Protein AF-A0A7G6E1C1-F1 (afdb_monomer)

Structure (mmCIF, N/CA/C/O backbone):
data_AF-A0A7G6E1C1-F1
#
_entry.id   AF-A0A7G6E1C1-F1
#
loop_
_atom_site.group_PDB
_atom_site.id
_atom_site.type_symbol
_atom_site.label_atom_id
_atom_site.label_alt_id
_atom_site.label_comp_id
_atom_site.label_asym_id
_atom_site.label_entity_id
_atom_site.label_seq_id
_atom_site.pdbx_PDB_ins_code
_atom_site.Cartn_x
_atom_site.Cartn_y
_atom_site.Cartn_z
_atom_site.occupancy
_atom_site.B_iso_or_equiv
_atom_site.auth_seq_id
_atom_site.auth_comp_id
_atom_site.auth_asym_id
_atom_site.auth_atom_id
_atom_site.pdbx_PDB_model_num
ATOM 1 N N . MET A 1 1 ? 20.770 -23.203 -46.246 1.00 38.66 1 MET A N 1
ATOM 2 C CA . MET A 1 1 ? 20.895 -21.777 -45.879 1.00 38.66 1 MET A CA 1
ATOM 3 C C . MET A 1 1 ? 19.725 -21.481 -44.951 1.00 38.66 1 MET A C 1
ATOM 5 O O . MET A 1 1 ? 18.600 -21.468 -45.420 1.00 38.66 1 MET A O 1
ATOM 9 N N . PHE A 1 2 ? 19.956 -21.445 -43.636 1.00 38.41 2 PHE A N 1
ATOM 10 C CA . PHE A 1 2 ? 18.896 -21.302 -42.629 1.00 38.41 2 PHE A CA 1
ATOM 11 C C . PHE A 1 2 ? 18.890 -19.865 -42.117 1.00 38.41 2 PHE A C 1
ATOM 13 O O . PHE A 1 2 ? 19.875 -19.421 -41.535 1.00 38.41 2 PHE A O 1
ATOM 20 N N . THR A 1 3 ? 17.793 -19.145 -42.322 1.00 42.47 3 THR A N 1
ATOM 21 C CA . THR A 1 3 ? 17.544 -17.859 -41.668 1.00 42.47 3 THR A CA 1
ATOM 22 C C . THR A 1 3 ? 16.476 -18.072 -40.604 1.00 42.47 3 THR A C 1
ATOM 24 O O . THR A 1 3 ? 15.294 -18.151 -40.924 1.00 42.47 3 THR A O 1
ATOM 27 N N . PHE A 1 4 ? 16.893 -18.190 -39.343 1.00 50.44 4 PHE A N 1
ATOM 28 C CA . PHE A 1 4 ? 16.006 -18.039 -38.191 1.00 50.44 4 PHE A CA 1
ATOM 29 C C . PHE A 1 4 ? 16.162 -16.613 -37.674 1.00 50.44 4 PHE A C 1
ATOM 31 O O . PHE A 1 4 ? 17.242 -16.211 -37.249 1.00 50.44 4 PHE A O 1
ATOM 38 N N . GLY A 1 5 ? 15.087 -15.843 -37.757 1.00 48.56 5 GLY A N 1
ATOM 39 C CA . GLY A 1 5 ? 15.050 -14.452 -37.328 1.00 48.56 5 GLY A CA 1
ATOM 40 C C . GLY A 1 5 ? 13.637 -14.027 -36.967 1.00 48.56 5 GLY A C 1
ATOM 41 O O . GLY A 1 5 ? 13.212 -12.943 -37.350 1.00 48.56 5 GLY A O 1
ATOM 42 N N . GLU A 1 6 ? 12.891 -14.878 -36.264 1.00 52.56 6 GLU A N 1
ATOM 43 C CA . GLU A 1 6 ? 11.643 -14.457 -35.636 1.00 52.56 6 GLU A CA 1
ATOM 44 C C . GLU A 1 6 ? 11.997 -13.636 -34.392 1.00 52.56 6 GLU A C 1
ATOM 46 O O . GLU A 1 6 ? 12.391 -14.165 -33.352 1.00 52.56 6 GLU A O 1
ATOM 51 N N . LYS A 1 7 ? 11.905 -12.307 -34.509 1.00 50.16 7 LYS A N 1
ATOM 52 C CA . LYS A 1 7 ? 11.867 -11.423 -33.344 1.00 50.16 7 LYS A CA 1
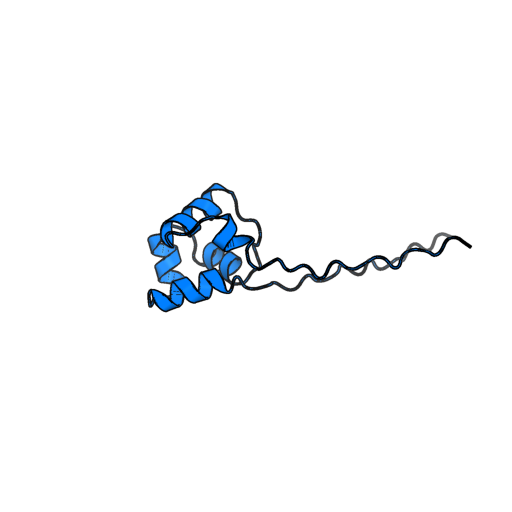ATOM 53 C C . LYS A 1 7 ? 10.580 -11.735 -32.586 1.00 50.16 7 LYS A C 1
ATOM 55 O O . LYS A 1 7 ? 9.512 -11.270 -32.963 1.00 50.16 7 LYS A O 1
ATOM 60 N N . SER A 1 8 ? 10.686 -12.510 -31.514 1.00 45.97 8 SER A N 1
ATOM 61 C CA . SER A 1 8 ? 9.615 -12.645 -30.535 1.00 45.97 8 SER A CA 1
ATOM 62 C C . SER A 1 8 ? 9.362 -11.274 -29.898 1.00 45.97 8 SER A C 1
ATOM 64 O O . SER A 1 8 ? 10.156 -10.810 -29.074 1.00 45.97 8 SER A O 1
ATOM 66 N N . GLU A 1 9 ? 8.284 -10.599 -30.291 1.00 48.19 9 GLU A N 1
ATOM 67 C CA . GLU A 1 9 ? 7.758 -9.451 -29.556 1.00 48.19 9 GLU A CA 1
ATOM 68 C C . GLU A 1 9 ? 7.297 -9.932 -28.179 1.00 48.19 9 GLU A C 1
ATOM 70 O O . GLU A 1 9 ? 6.209 -10.473 -27.994 1.00 48.19 9 GLU A O 1
ATOM 75 N N . VAL A 1 10 ? 8.166 -9.758 -27.185 1.00 54.69 10 VAL A N 1
ATOM 76 C CA . VAL A 1 10 ? 7.799 -9.881 -25.776 1.00 54.69 10 VAL A CA 1
ATOM 77 C C . VAL A 1 10 ? 6.767 -8.798 -25.481 1.00 54.69 10 VAL A C 1
ATOM 79 O O . VAL A 1 10 ? 7.102 -7.616 -25.382 1.00 54.69 10 VAL A O 1
ATOM 82 N N . ILE A 1 11 ? 5.502 -9.204 -25.365 1.00 54.69 11 ILE A N 1
ATOM 83 C CA . ILE A 1 11 ? 4.397 -8.355 -24.922 1.00 54.69 11 ILE A CA 1
ATOM 84 C C . ILE A 1 11 ? 4.798 -7.760 -23.566 1.00 54.69 11 ILE A C 1
ATOM 86 O O . ILE A 1 11 ? 4.851 -8.458 -22.552 1.00 54.69 11 ILE A O 1
ATOM 90 N N . LYS A 1 12 ? 5.123 -6.464 -23.543 1.00 56.84 12 LYS A N 1
ATOM 91 C CA . LYS A 1 12 ? 5.396 -5.728 -22.306 1.00 56.84 12 LYS A CA 1
ATOM 92 C C . LYS A 1 12 ? 4.072 -5.544 -21.569 1.00 56.84 12 LYS A C 1
ATOM 94 O O . LYS A 1 12 ? 3.345 -4.590 -21.830 1.00 56.84 12 LYS A O 1
ATOM 99 N N . LEU A 1 13 ? 3.746 -6.465 -20.664 1.00 63.22 13 LEU A N 1
ATOM 100 C CA . LEU A 1 13 ? 2.643 -6.275 -19.725 1.00 63.22 13 LEU A CA 1
ATOM 101 C C . LEU A 1 13 ? 2.941 -5.043 -18.866 1.00 63.22 13 LEU A C 1
ATOM 103 O O . LEU A 1 13 ? 3.931 -5.008 -18.134 1.00 63.22 13 LEU A O 1
ATOM 107 N N . GLN A 1 14 ? 2.097 -4.019 -18.981 1.00 72.75 14 GLN A N 1
ATOM 108 C CA . GLN A 1 14 ? 2.167 -2.866 -18.094 1.00 72.75 14 GLN A CA 1
ATOM 109 C C . GLN A 1 14 ? 1.68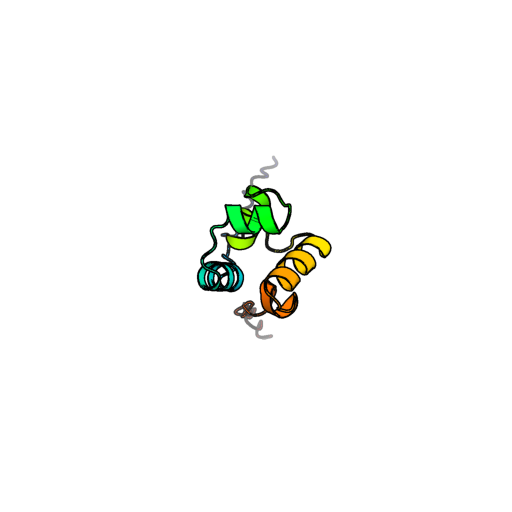8 -3.274 -16.689 1.00 72.75 14 GLN A C 1
ATOM 111 O O . GLN A 1 14 ? 0.750 -4.074 -16.558 1.00 72.75 14 GLN A O 1
ATOM 116 N N . PRO A 1 15 ? 2.319 -2.753 -15.623 1.00 86.44 15 PRO A N 1
ATOM 117 C CA . PRO A 1 15 ? 1.822 -2.954 -14.269 1.00 86.44 15 PRO A CA 1
ATOM 118 C C . PRO A 1 15 ? 0.419 -2.343 -14.159 1.00 86.44 15 PRO A C 1
ATOM 120 O O . PRO A 1 15 ? 0.177 -1.238 -14.641 1.00 86.44 15 PRO A O 1
ATOM 123 N N . VAL A 1 16 ? -0.512 -3.064 -13.532 1.00 88.31 16 VAL A N 1
ATOM 124 C CA . VAL A 1 16 ? -1.842 -2.523 -13.210 1.00 88.31 16 VAL A CA 1
ATOM 125 C C . VAL A 1 16 ? -1.871 -2.284 -11.709 1.00 88.31 16 VAL A C 1
ATOM 127 O O . VAL A 1 16 ? -1.828 -3.265 -10.964 1.00 88.31 16 VAL A O 1
ATOM 130 N N . PRO A 1 17 ? -1.888 -1.017 -11.259 1.00 92.62 17 PRO A N 1
ATOM 131 C CA . PRO A 1 17 ? -1.870 -0.692 -9.841 1.00 92.62 17 PRO A CA 1
ATOM 132 C C . PRO A 1 17 ? -3.051 -1.301 -9.094 1.00 92.62 17 PRO A C 1
ATOM 134 O O . PRO A 1 17 ? -4.182 -1.277 -9.582 1.00 92.62 17 PRO A O 1
ATOM 137 N N . ASN A 1 18 ? -2.799 -1.764 -7.873 1.00 94.38 18 ASN A N 1
ATOM 138 C CA . ASN A 1 18 ? -3.845 -2.189 -6.960 1.00 94.38 18 ASN A CA 1
ATOM 139 C C . ASN A 1 18 ? -4.508 -0.944 -6.347 1.00 94.38 18 ASN A C 1
ATOM 141 O O . ASN A 1 18 ? -4.040 -0.372 -5.356 1.00 94.38 18 ASN A O 1
ATOM 145 N N . LYS A 1 19 ? -5.597 -0.493 -6.978 1.00 94.69 19 LYS A N 1
ATOM 146 C CA . LYS A 1 19 ? -6.329 0.717 -6.575 1.00 94.69 19 LYS A CA 1
ATOM 147 C C . LYS A 1 19 ? -6.920 0.588 -5.172 1.00 94.69 19 LYS A C 1
ATOM 149 O O . LYS A 1 19 ? -6.944 1.576 -4.441 1.00 94.69 19 LYS A O 1
ATOM 154 N N . LYS A 1 20 ? -7.350 -0.614 -4.781 1.00 95.25 20 LYS A N 1
ATOM 155 C CA . LYS A 1 20 ? -7.947 -0.880 -3.469 1.00 95.25 20 LYS A CA 1
ATOM 156 C C . LYS A 1 20 ? -6.927 -0.757 -2.342 1.00 95.25 20 LYS A C 1
ATOM 158 O O . LYS A 1 20 ? -7.191 -0.036 -1.385 1.00 95.25 20 LYS A O 1
ATOM 163 N N . MET A 1 21 ? -5.734 -1.341 -2.496 1.00 96.62 21 MET A N 1
ATOM 164 C CA . MET A 1 21 ? -4.622 -1.145 -1.551 1.00 96.62 21 MET A CA 1
ATOM 165 C C . MET A 1 21 ? -4.289 0.337 -1.370 1.00 96.62 21 MET A C 1
ATOM 167 O O . MET A 1 21 ? -4.192 0.817 -0.242 1.00 96.62 21 MET A O 1
ATOM 171 N N . LYS A 1 22 ? -4.161 1.077 -2.480 1.00 96.88 22 LYS A N 1
ATOM 172 C CA . LYS A 1 22 ? -3.877 2.516 -2.439 1.00 96.88 22 LYS A CA 1
ATOM 173 C C . LYS A 1 22 ? -4.965 3.289 -1.686 1.00 96.88 22 LYS A C 1
ATOM 175 O O . LYS A 1 22 ? -4.636 4.083 -0.809 1.00 96.88 22 LYS A O 1
ATOM 180 N N . LYS A 1 23 ? -6.237 3.035 -2.006 1.00 97.31 23 LYS A N 1
ATOM 181 C CA . LYS A 1 23 ? -7.388 3.682 -1.366 1.00 97.31 23 LYS A CA 1
ATOM 182 C C . LYS A 1 23 ? -7.411 3.426 0.142 1.00 97.31 23 LYS A C 1
ATOM 184 O O . LYS A 1 23 ? -7.440 4.380 0.908 1.00 97.31 23 LYS A O 1
ATOM 189 N N .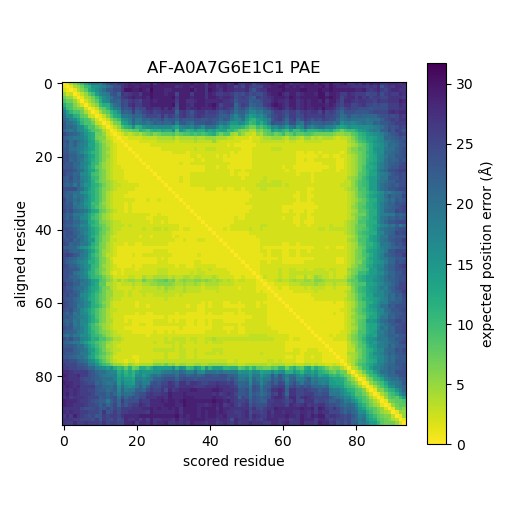 LEU A 1 24 ? -7.323 2.165 0.564 1.00 97.94 24 LEU A N 1
ATOM 190 C CA . LEU A 1 24 ? -7.344 1.787 1.982 1.00 97.94 24 LEU A CA 1
ATOM 191 C C . LEU A 1 24 ? -6.171 2.408 2.753 1.00 97.94 24 LEU A C 1
ATOM 193 O O . LEU A 1 24 ? -6.332 2.894 3.869 1.00 97.94 24 LEU A O 1
ATOM 197 N N . ARG A 1 25 ? -4.980 2.452 2.143 1.00 98.25 25 ARG A N 1
ATOM 198 C CA . ARG A 1 25 ? -3.819 3.137 2.719 1.00 98.25 25 ARG A CA 1
ATOM 199 C C . ARG A 1 25 ? -4.081 4.633 2.941 1.00 98.25 25 ARG A C 1
ATOM 201 O O . ARG A 1 25 ? -3.716 5.161 3.991 1.00 98.25 25 ARG A O 1
ATOM 208 N N . GLU A 1 26 ? -4.662 5.309 1.953 1.00 98.19 26 GLU A N 1
ATOM 209 C CA . GLU A 1 26 ? -4.964 6.745 2.006 1.00 98.19 26 GLU A CA 1
ATOM 210 C C . GLU A 1 26 ? -6.091 7.064 2.999 1.00 98.19 26 GLU A C 1
ATOM 212 O O . GLU A 1 26 ? -5.980 8.043 3.731 1.00 98.19 26 GLU A O 1
ATOM 217 N N . G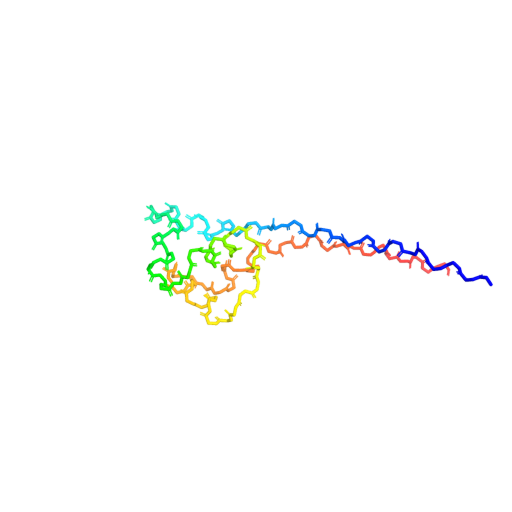LU A 1 27 ? -7.107 6.204 3.114 1.00 98.06 27 GLU A N 1
ATOM 218 C CA . GLU A 1 27 ? -8.170 6.307 4.129 1.00 98.06 27 GLU A CA 1
ATOM 219 C C . GLU A 1 27 ? -7.627 6.199 5.561 1.00 98.06 27 GLU A C 1
ATOM 221 O O . GLU A 1 27 ? -8.131 6.851 6.473 1.00 98.06 27 GLU A O 1
ATOM 226 N N . MET A 1 28 ? -6.556 5.428 5.760 1.00 97.81 28 MET A N 1
ATOM 227 C CA . MET A 1 28 ? -5.838 5.358 7.036 1.00 97.81 28 MET A CA 1
ATOM 228 C C . MET A 1 28 ? -4.850 6.519 7.252 1.00 97.81 28 MET A C 1
ATOM 230 O O . MET A 1 28 ? -4.221 6.584 8.309 1.00 97.81 28 MET A O 1
ATOM 234 N N . GLY A 1 29 ? -4.661 7.403 6.265 1.00 98.25 29 GLY A N 1
ATOM 235 C CA . GLY A 1 29 ? -3.708 8.514 6.329 1.00 98.25 29 GLY A CA 1
ATOM 236 C C . GLY A 1 29 ? -2.237 8.082 6.340 1.00 98.25 29 GLY A C 1
ATOM 237 O O . GLY A 1 29 ? -1.405 8.795 6.894 1.00 98.25 29 GLY A O 1
ATOM 238 N N . LEU A 1 30 ? -1.910 6.914 5.772 1.00 98.38 30 LEU A N 1
ATOM 239 C CA . LEU A 1 30 ? -0.564 6.335 5.831 1.00 98.38 30 LEU A CA 1
ATOM 240 C C . LEU A 1 30 ? 0.202 6.469 4.508 1.00 98.38 30 LEU A C 1
ATOM 242 O O . LEU A 1 30 ? -0.338 6.374 3.402 1.00 98.38 30 LEU A O 1
ATOM 246 N N . THR A 1 31 ? 1.517 6.598 4.611 1.00 98.56 31 THR A N 1
ATOM 247 C CA . THR A 1 31 ? 2.466 6.448 3.505 1.00 98.56 31 THR A CA 1
ATOM 248 C C . THR A 1 31 ? 2.787 4.972 3.249 1.00 98.56 31 THR A C 1
ATOM 250 O O . THR A 1 31 ? 2.587 4.104 4.101 1.00 98.56 31 THR A O 1
ATOM 253 N N . GLN A 1 32 ? 3.335 4.655 2.069 1.00 98.50 32 GLN A N 1
ATOM 254 C CA . GLN A 1 32 ? 3.777 3.287 1.756 1.00 98.50 32 GLN A CA 1
ATOM 255 C C . GLN A 1 32 ? 4.854 2.785 2.738 1.00 98.50 32 GLN A C 1
ATOM 257 O O . GLN A 1 32 ? 4.872 1.605 3.081 1.00 98.50 32 GLN A O 1
ATOM 262 N N . ALA A 1 33 ? 5.731 3.676 3.217 1.00 98.44 33 ALA A N 1
ATOM 263 C CA . ALA A 1 33 ? 6.781 3.350 4.182 1.00 98.44 33 ALA A CA 1
ATOM 264 C C . ALA A 1 33 ? 6.217 2.998 5.561 1.00 98.44 33 ALA A C 1
ATOM 266 O O . ALA A 1 33 ? 6.661 2.027 6.174 1.00 98.44 33 ALA A O 1
ATOM 267 N N . GLU A 1 34 ? 5.207 3.730 6.030 1.00 98.62 34 GLU A N 1
ATOM 268 C CA . GLU A 1 34 ? 4.547 3.434 7.304 1.00 98.62 34 GLU A CA 1
ATOM 269 C C . GLU A 1 34 ? 3.796 2.106 7.251 1.00 98.62 34 GLU A C 1
ATOM 271 O O . GLU A 1 34 ? 3.899 1.315 8.187 1.00 98.62 34 GLU A O 1
ATOM 276 N N . VAL A 1 35 ? 3.094 1.814 6.150 1.00 98.44 35 VAL A N 1
ATOM 277 C CA . VAL A 1 35 ? 2.433 0.511 5.981 1.00 98.44 35 VAL A CA 1
ATOM 278 C C . VAL A 1 35 ? 3.459 -0.615 5.944 1.00 98.44 35 VAL A C 1
ATOM 280 O O . VAL A 1 35 ? 3.315 -1.588 6.677 1.00 98.44 35 VAL A O 1
ATOM 283 N N . ALA A 1 36 ? 4.528 -0.474 5.155 1.00 98.31 36 ALA A N 1
ATOM 284 C CA . ALA A 1 36 ? 5.595 -1.469 5.094 1.00 98.31 36 ALA A CA 1
ATOM 285 C C . ALA A 1 36 ? 6.235 -1.723 6.471 1.00 98.31 36 ALA A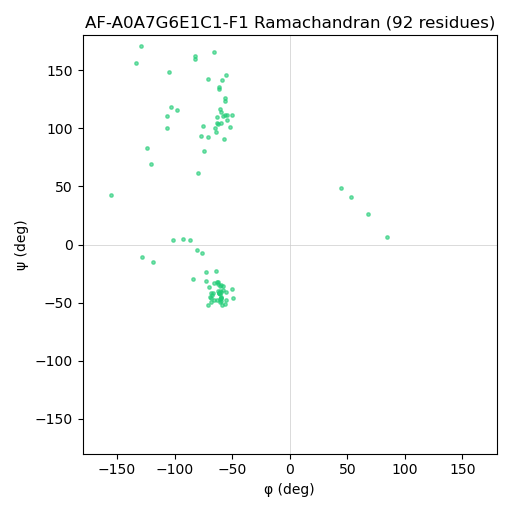 C 1
ATOM 287 O O . ALA A 1 36 ? 6.492 -2.871 6.824 1.00 98.31 36 ALA A O 1
ATOM 288 N N . THR A 1 37 ? 6.417 -0.668 7.271 1.00 98.38 37 THR A N 1
ATOM 289 C CA . THR A 1 37 ? 6.936 -0.756 8.644 1.00 98.38 37 THR A CA 1
ATOM 290 C C . THR A 1 37 ? 5.967 -1.500 9.563 1.00 98.38 37 THR A C 1
ATOM 292 O O . THR A 1 37 ? 6.376 -2.437 10.241 1.00 98.38 37 THR A O 1
ATOM 295 N N . LYS A 1 38 ? 4.670 -1.156 9.541 1.00 97.94 38 LYS A N 1
ATOM 296 C CA . LYS A 1 38 ? 3.626 -1.846 10.327 1.00 97.94 38 LYS A CA 1
ATOM 297 C C . LYS A 1 38 ? 3.449 -3.311 9.918 1.00 97.94 38 LYS A C 1
ATOM 299 O O . LYS A 1 38 ? 3.120 -4.151 10.746 1.00 97.94 38 LYS A O 1
ATOM 304 N N . LEU A 1 39 ? 3.672 -3.613 8.642 1.00 97.56 39 LEU A N 1
ATOM 305 C CA . LEU A 1 39 ? 3.655 -4.959 8.084 1.00 97.56 39 LEU A CA 1
ATOM 306 C C . LEU A 1 39 ? 5.001 -5.677 8.205 1.00 97.56 39 LEU A C 1
ATOM 308 O O . LEU A 1 39 ? 5.114 -6.778 7.671 1.00 97.56 39 LEU A O 1
ATOM 312 N N . GLU A 1 40 ? 6.014 -5.094 8.850 1.00 97.69 40 GLU A N 1
ATOM 313 C CA . GLU A 1 40 ? 7.361 -5.668 8.979 1.00 97.69 40 GLU A CA 1
ATOM 314 C C . GLU A 1 40 ? 7.873 -6.257 7.650 1.00 97.69 40 GLU A C 1
ATOM 316 O O . GLU A 1 40 ? 8.286 -7.416 7.565 1.00 97.69 40 GLU A O 1
ATOM 321 N N . MET A 1 41 ? 7.751 -5.488 6.567 1.00 96.94 41 MET A N 1
ATOM 322 C CA . MET A 1 41 ? 8.153 -5.913 5.229 1.00 96.94 41 MET A CA 1
ATOM 323 C C . MET A 1 41 ? 8.969 -4.829 4.521 1.00 96.94 41 MET A C 1
ATOM 325 O O . MET A 1 41 ? 8.834 -3.647 4.834 1.00 96.94 41 MET A O 1
ATOM 329 N N . PRO A 1 42 ? 9.804 -5.185 3.528 1.00 98.06 42 PRO A N 1
ATOM 330 C CA . PRO A 1 42 ? 10.557 -4.183 2.786 1.00 98.06 42 PRO A CA 1
ATOM 331 C C . PRO A 1 42 ? 9.620 -3.211 2.058 1.00 98.06 42 PRO A C 1
ATOM 333 O O . PRO A 1 42 ? 8.712 -3.653 1.347 1.00 98.06 42 PRO A O 1
ATOM 336 N N . LEU A 1 43 ? 9.894 -1.904 2.147 1.00 98.19 43 LEU A N 1
ATOM 337 C CA . LEU A 1 43 ? 9.157 -0.862 1.413 1.00 98.19 43 LEU A CA 1
ATOM 338 C C . LEU A 1 43 ? 9.035 -1.197 -0.076 1.00 98.19 43 LEU A C 1
ATOM 340 O O . LEU A 1 43 ? 7.947 -1.132 -0.637 1.00 98.19 43 LEU A O 1
ATOM 344 N N . SER A 1 44 ? 10.131 -1.626 -0.705 1.00 97.38 44 SER A N 1
ATOM 345 C CA . SER A 1 44 ? 10.141 -2.010 -2.120 1.00 97.38 44 SER A CA 1
ATOM 346 C C . SER A 1 44 ? 9.154 -3.136 -2.431 1.00 97.38 44 SER A C 1
ATOM 348 O O . SER A 1 44 ? 8.530 -3.131 -3.489 1.00 97.38 44 SER A O 1
ATOM 350 N N . SER A 1 45 ? 8.972 -4.086 -1.508 1.00 97.06 45 SER A N 1
ATOM 351 C CA . SER A 1 45 ? 8.013 -5.178 -1.676 1.00 97.06 45 SER A CA 1
ATOM 352 C C . SER A 1 45 ? 6.584 -4.658 -1.634 1.00 97.06 45 SER A C 1
ATOM 354 O O . SER A 1 45 ? 5.825 -4.946 -2.555 1.00 97.06 45 SER A O 1
ATOM 356 N N . TYR A 1 46 ? 6.236 -3.854 -0.626 1.00 98.25 46 TYR A N 1
ATOM 357 C CA . TYR A 1 46 ? 4.909 -3.247 -0.529 1.00 98.25 46 TYR A CA 1
ATOM 358 C C . TYR A 1 46 ? 4.614 -2.338 -1.738 1.00 98.25 46 TYR A C 1
ATOM 360 O O . TYR A 1 46 ? 3.586 -2.495 -2.393 1.00 98.25 46 TYR A O 1
ATOM 368 N N . ALA A 1 47 ? 5.559 -1.468 -2.110 1.00 97.56 47 ALA A N 1
ATOM 369 C CA . ALA A 1 47 ? 5.429 -0.547 -3.237 1.00 97.56 47 ALA A CA 1
ATOM 370 C C . ALA A 1 47 ? 5.251 -1.273 -4.581 1.00 97.56 47 ALA A C 1
ATOM 372 O O . ALA A 1 47 ? 4.406 -0.879 -5.378 1.00 97.56 47 ALA A O 1
ATOM 373 N N . MET A 1 48 ? 5.994 -2.357 -4.839 1.00 95.88 48 MET A N 1
ATOM 374 C CA . MET A 1 48 ? 5.825 -3.156 -6.062 1.00 95.88 48 MET A CA 1
ATOM 375 C C . MET A 1 48 ? 4.472 -3.870 -6.128 1.00 95.88 48 MET A C 1
ATOM 377 O O . MET A 1 48 ? 3.951 -4.069 -7.227 1.00 95.88 48 MET A O 1
ATOM 381 N N . ILE A 1 49 ? 3.925 -4.286 -4.983 1.00 96.62 49 ILE A N 1
ATOM 382 C CA . ILE A 1 49 ? 2.600 -4.909 -4.911 1.00 96.62 49 ILE A CA 1
ATOM 383 C C . ILE A 1 49 ? 1.524 -3.846 -5.167 1.00 96.62 49 ILE A C 1
ATOM 385 O O . ILE A 1 49 ? 0.725 -4.019 -6.083 1.00 96.62 49 ILE A O 1
ATOM 389 N N . GLU A 1 50 ? 1.553 -2.718 -4.444 1.00 96.38 50 GLU A N 1
ATOM 390 C CA . GLU A 1 50 ? 0.587 -1.620 -4.624 1.00 96.38 50 GLU A CA 1
ATOM 391 C C . GLU A 1 50 ? 0.628 -1.061 -6.056 1.00 96.38 50 GLU A C 1
ATOM 393 O O . GLU A 1 50 ? -0.409 -0.830 -6.672 1.00 96.38 50 GLU A O 1
ATOM 398 N N . ALA A 1 51 ? 1.821 -0.905 -6.635 1.00 94.38 51 ALA A N 1
ATOM 399 C CA . ALA A 1 51 ? 1.987 -0.422 -8.003 1.00 94.38 51 ALA A CA 1
ATOM 400 C C . ALA A 1 51 ? 1.665 -1.475 -9.081 1.00 94.38 51 ALA A C 1
ATOM 402 O O . ALA A 1 51 ? 1.643 -1.130 -10.258 1.00 94.38 51 ALA A O 1
ATOM 403 N N . GLY A 1 52 ? 1.412 -2.739 -8.720 1.00 92.19 52 GLY A N 1
ATOM 404 C CA . GLY A 1 52 ? 1.001 -3.771 -9.677 1.00 92.19 52 GLY A CA 1
ATOM 405 C C . GLY A 1 52 ? 2.126 -4.480 -10.429 1.00 92.19 52 GLY A C 1
ATOM 406 O O . GLY A 1 52 ? 1.852 -5.286 -11.319 1.00 92.19 52 GLY A O 1
ATOM 407 N N . TYR A 1 53 ? 3.387 -4.217 -10.076 1.00 90.81 53 TYR A N 1
ATOM 408 C CA . TYR A 1 53 ? 4.548 -4.950 -10.600 1.00 90.81 53 TYR A CA 1
ATOM 409 C C . TYR A 1 53 ? 4.647 -6.366 -10.017 1.00 90.81 53 TYR A C 1
ATOM 411 O O . TYR A 1 53 ? 5.241 -7.252 -10.626 1.00 90.81 53 TYR A O 1
ATOM 419 N N . ARG A 1 54 ? 4.062 -6.598 -8.835 1.00 90.44 54 ARG A N 1
ATOM 420 C CA . ARG A 1 54 ? 3.969 -7.914 -8.186 1.00 90.44 54 ARG A CA 1
ATOM 421 C C . ARG A 1 54 ? 2.514 -8.262 -7.888 1.00 90.44 54 ARG A C 1
ATOM 423 O O . ARG A 1 54 ? 2.055 -8.084 -6.766 1.00 90.44 54 ARG A O 1
ATOM 430 N N . ARG A 1 55 ? 1.808 -8.788 -8.893 1.00 84.00 55 ARG A N 1
ATOM 431 C CA . ARG A 1 55 ? 0.385 -9.159 -8.779 1.00 84.00 55 ARG A CA 1
ATOM 432 C C . ARG A 1 55 ? 0.122 -10.407 -7.942 1.00 84.00 55 ARG A C 1
ATOM 434 O O . ARG A 1 55 ? -0.904 -10.491 -7.289 1.00 84.00 55 ARG A O 1
ATOM 441 N N . ASN A 1 56 ? 1.053 -11.359 -7.946 1.00 87.19 56 ASN A N 1
ATOM 442 C CA . ASN A 1 56 ? 0.895 -12.624 -7.230 1.00 87.19 56 ASN A CA 1
ATOM 443 C C . ASN A 1 56 ? 2.010 -12.812 -6.183 1.00 87.19 56 ASN A C 1
ATOM 445 O O . ASN A 1 56 ? 2.915 -13.630 -6.380 1.00 87.19 56 ASN A O 1
ATOM 449 N N . PRO A 1 57 ? 2.027 -12.014 -5.094 1.00 92.38 57 PRO A N 1
ATOM 450 C CA . PRO A 1 57 ? 2.950 -12.247 -3.990 1.00 92.38 57 PRO A CA 1
ATOM 451 C C . PRO A 1 57 ? 2.613 -13.573 -3.290 1.00 92.38 57 PRO A C 1
ATOM 453 O O . PRO A 1 57 ? 1.541 -14.138 -3.490 1.00 92.38 57 PRO A O 1
ATOM 456 N N . ARG A 1 58 ? 3.518 -14.094 -2.452 1.00 95.38 58 ARG A N 1
ATOM 457 C CA . ARG A 1 58 ? 3.266 -15.345 -1.710 1.00 95.38 58 ARG A CA 1
ATOM 458 C C . ARG A 1 58 ? 1.969 -15.245 -0.897 1.00 95.38 58 ARG A C 1
ATOM 460 O O . ARG A 1 58 ? 1.678 -14.187 -0.345 1.00 95.38 58 ARG A O 1
ATOM 467 N N . ARG A 1 59 ? 1.242 -16.360 -0.749 1.00 94.38 59 ARG A N 1
ATOM 468 C CA . ARG A 1 59 ? -0.024 -16.423 0.012 1.00 94.38 59 ARG A CA 1
ATOM 469 C C . ARG A 1 59 ? 0.071 -15.823 1.417 1.00 94.38 59 ARG A C 1
ATOM 471 O O . ARG A 1 59 ? -0.859 -15.164 1.859 1.00 94.38 59 ARG A O 1
ATOM 478 N N . GLU A 1 60 ? 1.188 -16.025 2.108 1.00 96.38 60 GLU A N 1
ATOM 479 C CA . GLU A 1 60 ? 1.435 -15.435 3.431 1.00 96.38 60 GLU A CA 1
ATOM 480 C C . GLU A 1 60 ? 1.441 -13.904 3.390 1.00 96.38 60 GLU A C 1
ATOM 482 O O . GLU A 1 60 ? 0.829 -13.264 4.239 1.00 96.38 60 GLU A O 1
ATOM 487 N N . VAL A 1 61 ? 2.065 -13.315 2.366 1.00 97.00 61 VAL A N 1
ATOM 488 C CA . VAL A 1 61 ? 2.100 -11.861 2.160 1.00 97.00 61 VAL A CA 1
ATOM 489 C C . VAL A 1 61 ? 0.709 -11.339 1.812 1.00 97.00 61 VAL A C 1
ATOM 491 O O . VAL A 1 61 ? 0.287 -10.343 2.389 1.00 97.00 61 VAL A O 1
ATOM 494 N N . GLN A 1 62 ? -0.026 -12.030 0.933 1.00 96.44 62 GLN A N 1
ATOM 495 C CA . GLN A 1 62 ? -1.410 -11.667 0.603 1.00 96.44 62 GLN A CA 1
ATOM 496 C C . GLN A 1 62 ? -2.281 -11.615 1.865 1.00 96.44 62 GLN A C 1
ATOM 498 O O . GLN A 1 62 ? -2.914 -10.598 2.131 1.00 96.44 62 GLN A O 1
ATOM 503 N N . LYS A 1 63 ? -2.243 -12.676 2.685 1.00 97.25 63 LYS A N 1
ATOM 504 C CA . LYS A 1 63 ? -2.971 -12.744 3.961 1.00 97.25 63 LYS A CA 1
ATOM 505 C C . LYS A 1 63 ? -2.539 -11.648 4.932 1.00 97.25 63 LYS A C 1
ATOM 507 O O . LYS A 1 63 ? -3.391 -11.037 5.562 1.00 97.25 63 LYS A O 1
ATOM 512 N N . LYS A 1 64 ? -1.233 -11.378 5.046 1.00 97.88 64 LYS A N 1
ATOM 513 C CA . LYS A 1 64 ? -0.703 -10.340 5.945 1.00 97.88 64 LYS A CA 1
ATOM 514 C C . LYS A 1 64 ? -1.257 -8.957 5.590 1.00 97.88 64 LYS A C 1
ATOM 516 O O . LYS A 1 64 ? -1.706 -8.241 6.478 1.00 97.88 64 LYS A O 1
ATOM 521 N N . ILE A 1 65 ? -1.263 -8.609 4.301 1.00 97.81 65 ILE A N 1
ATOM 522 C CA . ILE A 1 65 ? -1.785 -7.325 3.812 1.00 97.81 65 ILE A CA 1
ATOM 523 C C . ILE A 1 65 ? -3.315 -7.268 3.965 1.00 97.81 65 ILE A C 1
ATOM 525 O O . ILE A 1 65 ? -3.837 -6.274 4.460 1.00 97.81 65 ILE A O 1
ATOM 529 N N . ALA A 1 66 ? -4.031 -8.334 3.597 1.00 97.25 66 ALA A N 1
ATOM 530 C CA . ALA A 1 66 ? -5.489 -8.398 3.713 1.00 97.25 66 ALA A CA 1
ATOM 531 C C . ALA A 1 66 ? -5.958 -8.226 5.171 1.00 97.25 66 ALA A C 1
ATOM 533 O O . ALA A 1 66 ? -6.821 -7.395 5.454 1.00 97.25 66 ALA A O 1
ATOM 534 N N . ASN A 1 67 ? -5.297 -8.914 6.110 1.00 97.88 67 ASN A N 1
ATOM 535 C CA . ASN A 1 67 ? -5.556 -8.782 7.544 1.00 97.88 67 ASN A CA 1
ATOM 536 C C . ASN A 1 67 ? -5.296 -7.358 8.053 1.00 97.88 67 ASN A C 1
ATOM 538 O O . ASN A 1 67 ? -6.080 -6.847 8.846 1.00 97.88 67 ASN A O 1
ATOM 542 N N . PHE A 1 68 ? -4.220 -6.705 7.599 1.00 98.19 68 PHE A N 1
ATOM 543 C CA . PHE A 1 68 ? -3.909 -5.326 7.992 1.00 98.19 68 PHE A CA 1
ATOM 544 C C . PHE A 1 68 ? -5.014 -4.342 7.596 1.00 98.19 68 PHE A C 1
ATOM 546 O O . PHE A 1 68 ? -5.319 -3.428 8.358 1.00 98.19 68 PHE A O 1
ATOM 553 N N . TYR A 1 69 ? -5.651 -4.564 6.446 1.00 97.75 69 TYR A N 1
ATOM 554 C CA . TYR A 1 69 ? -6.770 -3.751 5.973 1.00 97.75 69 TYR A CA 1
ATOM 555 C C . TYR A 1 69 ? -8.155 -4.271 6.374 1.00 97.75 69 TYR A C 1
ATOM 557 O O . TYR A 1 69 ? -9.155 -3.695 5.956 1.00 97.75 69 TYR A O 1
ATOM 565 N N . SER A 1 70 ? -8.239 -5.332 7.182 1.00 97.00 70 SER A N 1
ATOM 566 C CA . SER A 1 70 ? -9.510 -5.963 7.577 1.00 97.00 70 SER A CA 1
ATOM 567 C C . SER A 1 70 ? -10.405 -6.359 6.389 1.00 97.00 70 SER A C 1
ATOM 569 O O . SER A 1 70 ? -11.619 -6.181 6.437 1.00 97.00 70 SER A O 1
ATOM 571 N N . CYS A 1 71 ? -9.808 -6.895 5.323 1.00 94.94 71 CYS A N 1
ATOM 572 C CA . CYS A 1 71 ? -10.507 -7.362 4.119 1.00 94.94 71 CYS A CA 1
ATOM 573 C C . CYS A 1 71 ? -10.085 -8.793 3.759 1.00 94.94 71 CYS A C 1
ATOM 575 O O . CYS A 1 71 ? -9.140 -9.339 4.339 1.00 94.94 71 CYS A O 1
ATOM 577 N N . THR A 1 72 ? -10.773 -9.420 2.804 1.00 96.38 72 THR A N 1
ATOM 578 C CA . THR A 1 72 ? -10.358 -10.736 2.296 1.00 96.38 72 THR A CA 1
ATOM 579 C C . THR A 1 72 ? -9.250 -10.618 1.240 1.00 96.38 72 THR A C 1
ATOM 581 O O . THR A 1 72 ? -9.031 -9.569 0.634 1.00 96.38 72 THR A O 1
ATOM 584 N N . VAL A 1 73 ? -8.502 -11.706 1.016 1.00 94.25 73 VAL A N 1
ATOM 585 C CA . VAL A 1 73 ? -7.496 -11.755 -0.065 1.00 94.25 73 VAL A CA 1
ATOM 586 C C . VAL A 1 73 ? -8.166 -11.583 -1.429 1.00 94.25 73 VAL A C 1
ATOM 588 O O . VAL A 1 73 ? -7.637 -10.863 -2.273 1.00 94.25 73 VAL A O 1
ATOM 591 N N . ASP A 1 74 ? -9.332 -12.202 -1.609 1.00 92.50 74 ASP A N 1
ATOM 592 C CA . ASP A 1 74 ? -10.126 -12.125 -2.836 1.00 92.50 74 ASP A CA 1
ATOM 593 C C . ASP A 1 74 ? -10.534 -10.679 -3.115 1.00 92.50 74 ASP A C 1
ATOM 595 O O . ASP A 1 74 ? -10.212 -10.127 -4.168 1.00 92.50 74 ASP A O 1
ATOM 599 N N . GLU A 1 75 ? -11.076 -10.016 -2.094 1.00 91.81 75 GLU A N 1
ATOM 600 C CA . GLU A 1 75 ? -11.413 -8.602 -2.152 1.00 91.81 75 GLU A CA 1
ATOM 601 C C . GLU A 1 75 ? -10.227 -7.722 -2.543 1.00 91.81 75 GLU A C 1
ATOM 603 O O . GLU A 1 75 ? -10.399 -6.746 -3.267 1.00 91.81 75 GLU A O 1
ATOM 608 N N . LEU A 1 76 ? -9.032 -8.006 -2.024 1.00 92.06 76 LEU A N 1
ATOM 609 C CA . LEU A 1 76 ? -7.881 -7.129 -2.199 1.00 92.06 76 LEU A CA 1
ATOM 610 C C . LEU A 1 76 ? -7.142 -7.349 -3.523 1.00 92.06 76 LEU A C 1
ATOM 612 O O . LEU A 1 76 ? -6.533 -6.407 -4.027 1.00 92.06 76 LEU A O 1
ATOM 616 N N . PHE A 1 77 ? -7.150 -8.567 -4.068 1.00 89.50 77 PHE A N 1
ATOM 617 C CA . PHE A 1 77 ? -6.319 -8.941 -5.219 1.00 89.50 77 PHE A CA 1
ATOM 618 C C . PHE A 1 77 ? -7.102 -9.375 -6.464 1.00 89.50 77 PHE A C 1
ATOM 620 O O . PHE A 1 77 ? -6.492 -9.423 -7.530 1.00 89.50 77 PHE A O 1
ATOM 627 N N . PHE A 1 78 ? -8.401 -9.672 -6.354 1.00 83.94 78 PHE A N 1
ATOM 628 C CA . PHE A 1 78 ? -9.180 -10.307 -7.426 1.00 83.94 78 PHE A CA 1
ATOM 629 C C . PHE A 1 78 ? -10.496 -9.582 -7.782 1.00 83.94 78 PHE A C 1
ATOM 631 O O . PHE A 1 78 ? -11.067 -9.878 -8.828 1.00 83.94 78 PHE A O 1
ATOM 638 N N . ASP A 1 79 ? -10.952 -8.601 -6.991 1.00 68.38 79 ASP A N 1
ATOM 639 C CA . ASP A 1 79 ? -12.205 -7.854 -7.251 1.00 68.38 79 ASP A CA 1
ATOM 640 C C . ASP A 1 79 ? -12.200 -7.016 -8.552 1.00 68.38 79 ASP A C 1
ATOM 642 O O . ASP A 1 79 ? -13.265 -6.710 -9.084 1.00 68.38 79 ASP A O 1
ATOM 646 N N . ASP A 1 80 ? -11.029 -6.639 -9.077 1.00 58.56 80 ASP A N 1
ATOM 647 C CA . ASP A 1 80 ? -10.900 -5.743 -10.244 1.00 58.56 80 ASP A CA 1
ATOM 648 C C . ASP A 1 80 ? -10.597 -6.479 -11.570 1.00 58.56 80 ASP A C 1
ATOM 650 O O . ASP A 1 80 ? -10.423 -5.835 -12.609 1.00 58.56 80 ASP A O 1
ATOM 654 N N . ASP A 1 81 ? -10.560 -7.817 -11.581 1.00 54.78 81 ASP A N 1
ATOM 655 C CA . ASP A 1 81 ? -10.377 -8.603 -12.808 1.00 54.78 81 ASP A CA 1
ATOM 656 C C . ASP A 1 81 ? -11.698 -8.727 -13.597 1.00 54.78 81 ASP A C 1
ATOM 658 O O . ASP A 1 81 ? -12.187 -9.818 -13.892 1.00 54.78 81 ASP A O 1
ATOM 662 N N . VAL A 1 82 ? -12.256 -7.595 -14.045 1.00 47.38 82 VAL A N 1
ATOM 663 C CA . VAL A 1 82 ? -13.067 -7.604 -15.272 1.00 47.38 82 VAL A CA 1
ATOM 664 C C . VAL A 1 82 ? -12.081 -7.732 -16.428 1.00 47.38 82 VAL A C 1
ATOM 666 O O . VAL A 1 82 ? -11.677 -6.757 -17.059 1.00 47.38 82 VAL A O 1
ATOM 669 N N . HIS A 1 83 ? -11.626 -8.957 -16.683 1.00 50.16 83 HIS A N 1
ATOM 670 C CA . HIS A 1 83 ? -11.069 -9.277 -17.985 1.00 50.16 83 HIS A CA 1
ATOM 671 C C . HIS A 1 83 ? -12.185 -9.023 -19.002 1.00 50.16 83 HIS A C 1
ATOM 673 O O . HIS A 1 83 ? -13.183 -9.744 -19.022 1.00 50.16 83 HIS A O 1
ATOM 679 N N . GLU A 1 84 ? -12.012 -8.030 -19.878 1.00 44.94 84 GLU A N 1
ATOM 680 C CA . GLU A 1 84 ? -12.532 -8.172 -21.232 1.00 44.94 84 GLU A CA 1
ATOM 681 C C . GLU A 1 84 ? -11.977 -9.505 -21.730 1.00 44.94 84 GLU A C 1
ATOM 683 O O . GLU A 1 84 ? -10.793 -9.638 -22.054 1.00 44.94 84 GLU A O 1
ATOM 688 N N . THR A 1 85 ? -12.808 -10.545 -21.705 1.00 42.06 85 THR A N 1
ATOM 689 C CA . THR A 1 85 ? -12.511 -11.764 -22.430 1.00 42.06 85 THR A CA 1
ATOM 690 C C . THR A 1 85 ? -12.265 -11.318 -23.858 1.00 42.06 85 THR A C 1
ATOM 692 O O . THR A 1 85 ? -13.188 -10.854 -24.527 1.00 42.06 85 THR A O 1
ATOM 695 N N . ARG A 1 86 ? -11.019 -11.429 -24.324 1.00 49.88 86 ARG A N 1
ATOM 696 C CA . ARG A 1 86 ? -10.721 -11.462 -25.749 1.00 49.88 86 ARG A CA 1
ATOM 697 C C . ARG A 1 86 ? -11.528 -12.631 -26.298 1.00 49.88 86 ARG A C 1
ATOM 699 O O . ARG A 1 86 ? -11.071 -13.770 -26.254 1.00 49.88 86 ARG A O 1
ATOM 706 N N . THR A 1 87 ? -12.750 -12.366 -26.746 1.00 46.81 87 THR A N 1
ATOM 707 C CA . THR A 1 87 ? -13.522 -13.307 -27.541 1.00 46.81 87 THR A CA 1
ATOM 708 C C . THR A 1 87 ? -12.638 -13.628 -28.734 1.00 46.81 87 THR A C 1
ATOM 710 O O . THR A 1 87 ? -12.346 -12.752 -29.554 1.00 46.81 87 THR A O 1
ATOM 713 N N . LEU A 1 88 ? -12.136 -14.860 -28.802 1.00 55.31 88 LEU A N 1
ATOM 714 C CA . LEU A 1 88 ? -11.673 -15.396 -30.071 1.00 55.31 88 LEU A CA 1
ATOM 715 C C . LEU A 1 88 ? -12.881 -15.282 -31.012 1.00 55.31 88 LEU A C 1
ATOM 717 O O . LEU A 1 88 ? -13.963 -15.714 -30.609 1.00 55.31 88 LEU A O 1
ATOM 721 N N . PRO A 1 89 ? -12.765 -14.656 -32.197 1.00 48.62 89 PRO A N 1
ATOM 722 C CA . PRO A 1 89 ? -13.856 -14.710 -33.152 1.00 48.62 89 PRO A CA 1
ATOM 723 C C . PRO A 1 89 ? -14.130 -16.189 -33.409 1.00 48.62 89 PRO A C 1
ATOM 725 O O . PRO A 1 89 ? -13.211 -16.936 -33.752 1.00 48.62 89 PRO A O 1
ATOM 728 N N . GLU A 1 90 ? -15.371 -16.612 -33.175 1.00 51.78 90 GLU A N 1
ATOM 729 C CA . GLU A 1 90 ? -15.840 -17.927 -33.581 1.00 51.78 90 GLU A CA 1
ATOM 730 C C . GLU A 1 90 ? -15.473 -18.087 -35.055 1.00 51.78 90 GLU A C 1
ATOM 732 O O . GLU A 1 90 ? -15.963 -17.356 -35.923 1.00 51.78 90 GLU A O 1
ATOM 737 N N . ALA A 1 91 ? -14.534 -18.990 -35.334 1.00 51.94 91 ALA A N 1
ATOM 738 C CA . ALA A 1 91 ? -14.253 -19.404 -36.690 1.00 51.94 91 ALA A CA 1
ATOM 739 C C . ALA A 1 91 ? -15.558 -19.996 -37.217 1.00 51.94 91 ALA A C 1
ATOM 741 O O . ALA A 1 91 ? -15.965 -21.083 -36.808 1.00 51.94 91 ALA A O 1
ATOM 742 N N . LYS A 1 92 ? -16.252 -19.244 -38.076 1.00 52.03 92 LYS A N 1
ATOM 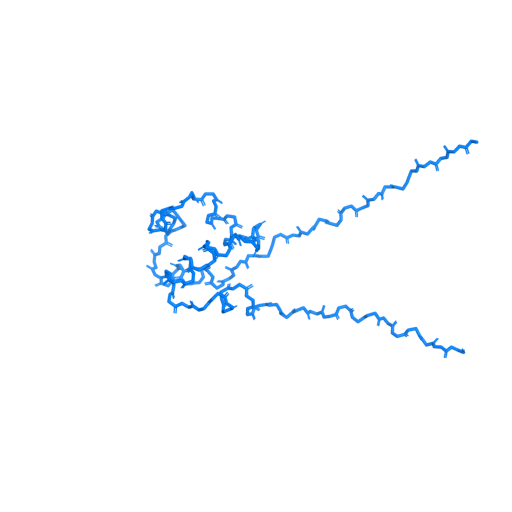743 C CA . LYS A 1 92 ? -17.395 -19.765 -38.813 1.00 52.03 92 LYS A CA 1
ATOM 744 C C . LYS A 1 92 ? -16.900 -20.970 -39.605 1.00 52.03 92 LYS A C 1
ATOM 746 O O . LYS A 1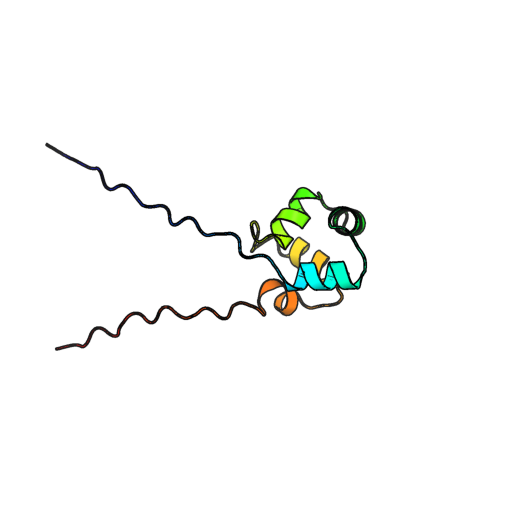 92 ? -16.105 -20.809 -40.528 1.00 52.03 92 LYS A O 1
ATOM 751 N N . ALA A 1 93 ? -17.346 -22.157 -39.210 1.00 47.47 93 ALA A N 1
ATOM 752 C CA . ALA A 1 93 ? -17.262 -23.338 -40.046 1.00 47.47 93 ALA A CA 1
ATOM 753 C C . ALA A 1 93 ? -18.119 -23.060 -41.288 1.00 47.47 93 ALA A C 1
ATOM 755 O O . ALA A 1 93 ? -19.335 -22.881 -41.179 1.00 47.47 93 ALA A O 1
ATOM 756 N N . GLY A 1 94 ? -17.442 -22.889 -42.422 1.00 47.88 94 GLY A N 1
ATOM 757 C CA . GLY A 1 94 ? -18.049 -22.971 -43.746 1.00 47.88 94 GLY A CA 1
ATOM 758 C C . GLY A 1 94 ? -18.260 -24.419 -44.152 1.00 47.88 94 GLY A C 1
ATOM 759 O O . GLY A 1 94 ? -17.550 -25.292 -43.599 1.00 47.88 94 GLY A O 1
#

Sequence (94 aa):
MFTFGEKSEVIKLQPVPNKKMKKLREEMGLTQAEVATKLEMPLSSYAMIEAGYRRNPRREVQKKIANFYSCTVDELFFDDDVHETRTLPEAKAG

Nearest PDB structures (foldseek):
  3qq6-assembly1_A  TM=8.286E-01  e=1.258E-02  Bacillus subtilis
  3zkc-assembly1_B  TM=8.723E-01  e=3.270E-02  Bacillus subtilis subsp. subtilis str. 168
  1b0n-assembly1_A  TM=8.083E-01  e=4.152E-02  Bacillus subtilis
  1zz7-assembly1_A-2  TM=8.255E-01  e=9.021E-02  Streptomyces wedmorensis
  5tn0-assembly1_A  TM=7.634E-01  e=5.940E-02  Bacillus subtilis subsp. subtilis str. 168

Radius of gyration: 19.16 Å; Cα contacts (8 Å, |Δi|>4): 62; chains: 1; bounding box: 39×32×56 Å

Mean predicted aligned error: 10.94 Å

Solvent-accessible surface area (backbone atoms only — not comparable to full-atom values): 5988 Å² total; per-residue (Å²): 138,87,87,87,78,82,78,78,80,77,79,79,79,73,58,59,56,34,62,63,56,52,50,55,36,52,76,70,72,48,53,68,58,56,50,13,58,78,63,73,45,58,44,68,59,49,50,33,34,39,49,17,73,40,81,80,60,58,69,69,56,44,49,54,53,18,58,74,69,75,48,50,52,57,67,61,75,54,72,78,71,75,66,78,71,79,71,71,77,78,78,77,82,125

Secondary structure (DSSP, 8-state):
------------PPP---HHHHHHHHHTT--HHHHHHHTTS-HHHHHHHHTTS-SS--HHHHHHHHHHTTS-HHHHHTTT--------------

pLDDT: mean 81.35, std 21.29, range [38.41, 98.62]

InterPro domains:
  IPR001387 Cro/C1-type, helix-turn-helix domain [PF01381] (21-76)
  IPR0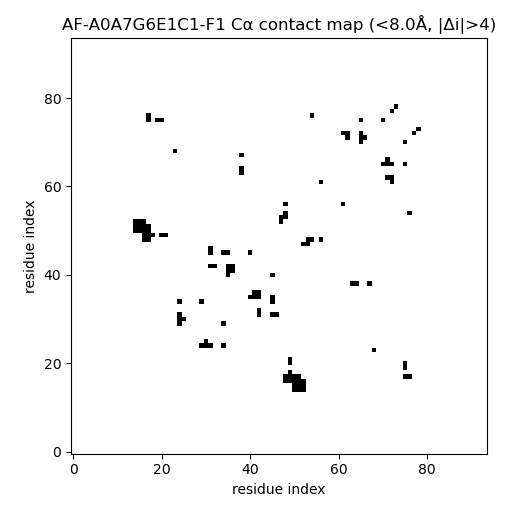01387 Cro/C1-type, helix-turn-helix domain [PS50943] (21-76)
  IPR001387 Cro/C1-type, helix-turn-helix domain [SM00530] (20-76)
  IPR001387 Cro/C1-type, helix-turn-helix domain [cd00093] (19-76)
  IPR010982 Lambda repressor-like, DNA-binding domain superfamily [G3DSA:1.10.260.40] (18-93)
  IPR010982 Lambda repressor-like, DNA-binding domain s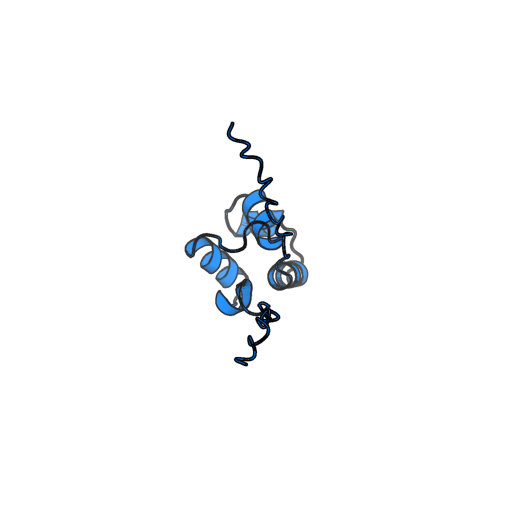uperfamily [SSF47413] (18-83)

Foldseek 3Di:
DDDDDPPPPPPPDQFDAQVVLVVLCVVVVHDLVVVCVVLVHDSVVSVCCRRRVCLDDDPVSLVSSCVVSVHDSCVRRPPPPPPPPPPPPPPPDD

Organism: Thermanaerosceptrum fracticalcis (NCBI:txid1712410)